Protein AF-A0A1F2RLN6-F1 (afdb_monomer_lite)

pLDDT: mean 76.95, std 20.8, range [36.97, 96.19]

Secondary structure (DSSP, 8-state):
------HHHHHHHHHHHHHHHHHEEE-TTT--EEEEEEEEETTTEEEEEEHHHHHHHHS-----------------------

Sequence (82 aa):
MTDRMTAAEWEQMKSNVQKIVASLEICWKCQCVAECAKHIIGNVVMVWLCTGCAEQMERPRLQEGQTPRRTVKQKASARDLL

Radius of gyration: 24.25 Å; chains: 1; bounding box: 40×67×55 Å

Foldseek 3Di:
DPPDDDPVNVVVVVVVVVVQVVQFDQAPPPRDTDRWDWDDPPNPDTGTHDPVRVVVVPPDPPDPDDDDDDDDDDDDDDDDDD

Structure (mmCIF, N/C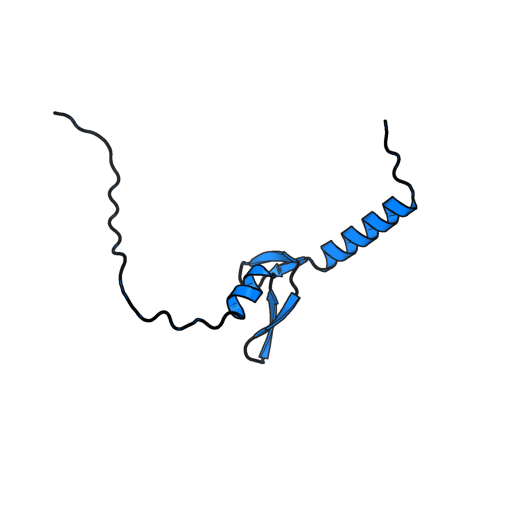A/C/O backbone):
data_AF-A0A1F2RLN6-F1
#
_entry.id   AF-A0A1F2RLN6-F1
#
loop_
_atom_site.group_PDB
_atom_site.id
_atom_site.type_symbol
_atom_site.label_atom_id
_atom_site.label_alt_id
_atom_site.label_comp_id
_atom_site.label_asym_id
_atom_site.label_entity_id
_atom_site.label_seq_id
_atom_site.pdbx_PDB_ins_code
_atom_site.Cartn_x
_atom_site.Cartn_y
_atom_site.Cartn_z
_atom_site.occupancy
_atom_site.B_iso_or_equiv
_atom_site.auth_seq_id
_atom_site.auth_comp_id
_atom_site.auth_asym_id
_atom_site.auth_atom_id
_atom_site.pdbx_PDB_model_num
ATOM 1 N N . MET A 1 1 ? 23.487 13.314 -25.474 1.00 41.94 1 MET A N 1
ATOM 2 C CA . MET A 1 1 ? 23.689 11.971 -24.893 1.00 41.94 1 MET A CA 1
ATOM 3 C C . MET A 1 1 ? 22.319 11.337 -24.754 1.00 41.94 1 MET A C 1
ATOM 5 O O . MET A 1 1 ? 21.541 11.792 -23.933 1.00 41.94 1 MET A O 1
ATOM 9 N N . THR A 1 2 ? 21.963 10.395 -25.625 1.00 60.16 2 THR A N 1
ATOM 10 C CA . THR A 1 2 ? 20.772 9.557 -25.425 1.00 60.16 2 THR A CA 1
ATOM 11 C C . THR A 1 2 ? 21.195 8.390 -24.556 1.00 60.16 2 THR A C 1
ATOM 13 O O . THR A 1 2 ? 21.875 7.488 -25.048 1.00 60.16 2 THR A O 1
ATOM 16 N N . ASP A 1 3 ? 20.848 8.455 -23.277 1.00 69.19 3 ASP A N 1
ATOM 17 C CA . ASP A 1 3 ? 21.061 7.356 -22.346 1.00 69.19 3 ASP A CA 1
ATOM 18 C C . ASP A 1 3 ? 20.162 6.196 -22.784 1.00 69.19 3 ASP A C 1
ATOM 20 O O . ASP A 1 3 ? 18.932 6.285 -22.746 1.00 69.19 3 ASP A O 1
ATOM 24 N N . ARG A 1 4 ? 20.762 5.149 -23.352 1.00 79.50 4 ARG A N 1
ATOM 25 C CA . ARG A 1 4 ? 20.027 3.959 -23.781 1.00 79.50 4 ARG A CA 1
ATOM 26 C C . ARG A 1 4 ? 19.987 3.004 -22.601 1.00 79.50 4 ARG A C 1
ATOM 28 O O . ARG A 1 4 ? 20.958 2.289 -22.379 1.00 79.50 4 ARG A O 1
ATOM 35 N N . MET A 1 5 ? 18.858 2.987 -21.893 1.00 81.81 5 MET A N 1
ATOM 36 C CA . MET A 1 5 ? 18.569 1.955 -20.897 1.00 81.81 5 MET A CA 1
ATOM 37 C C . MET A 1 5 ? 18.780 0.573 -21.516 1.00 81.81 5 MET A C 1
ATOM 39 O O . MET A 1 5 ? 18.260 0.257 -22.591 1.00 81.81 5 MET A O 1
ATOM 43 N N . THR A 1 6 ? 19.551 -0.251 -20.827 1.00 90.88 6 THR A N 1
ATOM 44 C CA . THR A 1 6 ? 19.759 -1.650 -21.172 1.00 90.88 6 THR A CA 1
ATOM 45 C C . THR A 1 6 ? 18.475 -2.453 -20.943 1.00 90.88 6 THR A C 1
ATOM 47 O O . THR A 1 6 ? 17.594 -2.074 -20.166 1.00 90.88 6 THR A O 1
ATOM 50 N N . ALA A 1 7 ? 18.364 -3.614 -21.594 1.00 91.00 7 ALA A N 1
ATOM 51 C CA . ALA A 1 7 ? 17.226 -4.513 -21.390 1.00 91.00 7 ALA A CA 1
ATOM 52 C C . ALA A 1 7 ? 17.093 -4.975 -19.923 1.00 91.00 7 ALA A C 1
ATOM 54 O O . ALA A 1 7 ? 15.979 -5.160 -19.438 1.00 91.00 7 ALA A O 1
ATOM 55 N N . ALA A 1 8 ? 18.215 -5.118 -19.210 1.00 91.94 8 ALA A N 1
ATOM 56 C CA . ALA A 1 8 ? 18.230 -5.493 -17.798 1.00 91.94 8 ALA A CA 1
ATOM 57 C C . ALA A 1 8 ? 17.661 -4.383 -16.899 1.00 91.94 8 ALA A C 1
ATOM 59 O O . ALA A 1 8 ? 16.820 -4.653 -16.043 1.00 91.94 8 ALA A O 1
ATOM 60 N N . GLU A 1 9 ? 18.060 -3.128 -17.126 1.00 93.44 9 GLU A N 1
ATOM 61 C CA . GLU A 1 9 ? 17.514 -1.974 -16.396 1.00 93.44 9 GLU A CA 1
ATOM 62 C C . GLU A 1 9 ? 16.011 -1.813 -16.650 1.00 93.44 9 GLU A C 1
ATOM 64 O O . GLU A 1 9 ? 15.248 -1.509 -15.732 1.00 93.44 9 GLU A O 1
ATOM 69 N N . TRP A 1 10 ? 15.566 -2.068 -17.883 1.00 92.38 10 TRP A N 1
ATOM 70 C CA . TRP A 1 10 ? 14.149 -2.039 -18.245 1.00 92.38 10 TRP A CA 1
ATOM 71 C C . TRP A 1 10 ? 13.326 -3.084 -17.496 1.00 92.38 10 TRP A C 1
ATOM 73 O O . TRP A 1 10 ? 12.252 -2.776 -16.972 1.00 92.38 10 TRP A O 1
ATOM 83 N N . GLU A 1 11 ? 13.838 -4.308 -17.399 1.00 94.19 11 GLU A N 1
ATOM 84 C CA . GLU A 1 11 ? 13.148 -5.379 -16.687 1.00 94.19 11 GLU A CA 1
ATOM 85 C C . GLU A 1 11 ? 13.115 -5.130 -15.174 1.00 94.19 11 GLU A C 1
ATOM 87 O O . GLU A 1 11 ? 12.083 -5.323 -14.526 1.00 94.19 11 GLU A O 1
ATOM 92 N N . GLN A 1 12 ? 14.200 -4.586 -14.615 1.00 94.44 12 GLN A N 1
ATOM 93 C CA . GLN A 1 12 ? 14.233 -4.168 -13.217 1.00 94.44 12 GLN A CA 1
ATOM 94 C C . GLN A 1 12 ? 13.200 -3.072 -12.930 1.00 94.44 12 GLN A C 1
ATOM 96 O O . GLN A 1 12 ? 12.480 -3.141 -11.931 1.00 94.44 12 GLN A O 1
ATOM 101 N N . MET A 1 13 ? 13.088 -2.076 -13.811 1.00 93.56 13 MET A N 1
ATOM 102 C CA . MET A 1 13 ? 12.112 -1.000 -13.662 1.00 93.56 13 MET A CA 1
ATOM 103 C C . MET A 1 13 ? 10.677 -1.540 -13.682 1.00 93.56 13 MET A C 1
ATOM 105 O O . MET A 1 13 ? 9.883 -1.187 -12.811 1.00 93.56 13 MET A O 1
ATOM 109 N N . LYS A 1 14 ? 10.349 -2.440 -14.616 1.00 93.88 14 LYS A N 1
ATOM 110 C CA . LYS A 1 14 ? 9.037 -3.105 -14.650 1.00 93.88 14 LYS A CA 1
ATOM 111 C C . LYS A 1 14 ? 8.740 -3.858 -13.360 1.00 93.88 14 LYS A C 1
ATOM 113 O O . LYS A 1 14 ? 7.654 -3.699 -12.809 1.00 93.88 14 LYS A O 1
ATOM 118 N N . SER A 1 15 ? 9.701 -4.642 -12.872 1.00 94.62 15 SER A N 1
ATOM 119 C CA . SER A 1 15 ? 9.563 -5.388 -11.618 1.00 94.62 15 SER A CA 1
ATOM 120 C C . SER A 1 15 ? 9.273 -4.452 -10.442 1.00 94.62 15 SER A C 1
ATOM 122 O O . SER A 1 15 ? 8.380 -4.715 -9.637 1.00 94.62 15 SER A O 1
ATOM 124 N N . ASN A 1 16 ? 9.979 -3.321 -10.369 1.00 92.94 16 ASN A N 1
ATOM 125 C CA . ASN A 1 16 ? 9.771 -2.317 -9.328 1.00 92.94 16 ASN A CA 1
ATOM 126 C C . ASN A 1 16 ? 8.371 -1.695 -9.413 1.00 92.94 16 ASN A C 1
ATOM 128 O O . ASN A 1 16 ? 7.671 -1.634 -8.405 1.00 92.94 16 ASN A O 1
ATOM 132 N N . VAL A 1 17 ? 7.934 -1.291 -10.611 1.00 91.44 17 VAL A N 1
ATOM 133 C CA . VAL A 1 17 ? 6.596 -0.715 -10.822 1.00 91.44 17 VAL A CA 1
ATOM 134 C C . VAL A 1 17 ? 5.508 -1.713 -10.444 1.00 91.44 17 VAL A C 1
ATOM 136 O O . VAL A 1 17 ? 4.581 -1.353 -9.729 1.00 91.44 17 VAL A O 1
ATOM 139 N N . GLN A 1 18 ? 5.627 -2.973 -10.865 1.00 92.50 18 GLN A N 1
ATOM 140 C CA . GLN A 1 18 ? 4.651 -4.010 -10.525 1.00 92.50 18 GLN A CA 1
ATOM 141 C C . GLN A 1 18 ? 4.536 -4.219 -9.013 1.00 92.50 18 GLN A C 1
ATOM 143 O O . GLN A 1 18 ? 3.425 -4.323 -8.501 1.00 92.50 18 GLN A O 1
ATOM 148 N N . LYS A 1 19 ? 5.664 -4.239 -8.293 1.00 88.44 19 LYS A N 1
ATOM 149 C CA . LYS A 1 19 ? 5.671 -4.367 -6.828 1.00 88.44 19 LYS A CA 1
ATOM 150 C C . LYS A 1 19 ? 4.983 -3.191 -6.144 1.00 88.44 19 LYS A C 1
ATOM 152 O O . LYS A 1 19 ? 4.185 -3.422 -5.245 1.00 88.44 19 LYS A O 1
ATOM 157 N N . ILE A 1 20 ? 5.273 -1.964 -6.580 1.00 87.88 20 ILE A N 1
ATOM 158 C CA . ILE A 1 20 ? 4.660 -0.752 -6.020 1.00 87.88 20 ILE A CA 1
ATOM 159 C C . ILE A 1 20 ? 3.160 -0.744 -6.310 1.00 87.88 20 ILE A C 1
ATOM 161 O O . ILE A 1 20 ? 2.357 -0.551 -5.412 1.00 87.88 20 ILE A O 1
ATOM 165 N N . VAL A 1 21 ? 2.750 -1.016 -7.549 1.00 88.25 21 VAL A N 1
ATOM 166 C CA . VAL A 1 21 ? 1.325 -1.047 -7.907 1.00 88.25 21 VAL A CA 1
ATOM 167 C C . VAL A 1 21 ? 0.573 -2.109 -7.102 1.00 88.25 21 VAL A C 1
ATOM 169 O O . VAL A 1 21 ? -0.545 -1.855 -6.670 1.00 88.25 21 VAL A O 1
ATOM 172 N N . ALA A 1 22 ? 1.190 -3.265 -6.849 1.00 84.69 22 ALA A N 1
ATOM 173 C CA . ALA A 1 22 ? 0.597 -4.322 -6.035 1.00 84.69 22 ALA A CA 1
ATOM 174 C C . ALA A 1 22 ? 0.512 -3.990 -4.532 1.00 84.69 22 ALA A C 1
ATOM 176 O O . ALA A 1 22 ? -0.213 -4.678 -3.817 1.00 84.69 22 ALA A O 1
ATOM 177 N N . SER A 1 23 ? 1.243 -2.983 -4.038 1.00 84.06 23 SER A N 1
ATOM 178 C CA . SER A 1 23 ? 1.163 -2.516 -2.645 1.00 84.06 23 SER A CA 1
ATOM 179 C C . SER A 1 23 ? 0.243 -1.306 -2.453 1.00 84.06 23 SER A C 1
ATOM 181 O O . SER A 1 23 ? 0.010 -0.893 -1.312 1.00 84.06 23 SER A O 1
ATOM 183 N N . LEU A 1 24 ? -0.281 -0.729 -3.541 1.00 92.12 24 LEU A N 1
ATOM 184 C CA . LEU A 1 24 ? -1.239 0.368 -3.479 1.00 92.12 24 LEU A CA 1
ATOM 185 C C . LEU A 1 24 ? -2.625 -0.155 -3.109 1.00 92.12 24 LEU A C 1
ATOM 187 O O . LEU A 1 24 ? -3.228 -0.943 -3.830 1.00 92.12 24 LEU A O 1
ATOM 191 N N . GLU A 1 25 ? -3.153 0.360 -2.009 1.00 94.69 25 GLU A N 1
ATOM 192 C CA . GLU A 1 25 ? -4.477 0.032 -1.487 1.00 94.69 25 GLU A CA 1
ATOM 193 C C . GLU A 1 25 ? -5.174 1.315 -1.019 1.00 94.69 25 GLU A C 1
ATOM 195 O O . GLU A 1 25 ? -4.551 2.371 -0.854 1.00 94.69 25 GLU A O 1
ATOM 200 N N . ILE A 1 26 ? -6.485 1.238 -0.782 1.00 94.31 26 ILE A N 1
ATOM 201 C CA . ILE A 1 26 ? -7.226 2.346 -0.170 1.00 94.31 26 ILE A CA 1
ATOM 202 C C . ILE A 1 26 ? -7.002 2.302 1.341 1.00 94.31 26 ILE A C 1
ATOM 204 O O . ILE A 1 26 ? -7.428 1.370 2.027 1.00 94.31 26 ILE A O 1
ATOM 208 N N . CYS A 1 27 ? -6.369 3.342 1.881 1.00 95.62 27 CYS A N 1
ATOM 209 C CA . CYS A 1 27 ? -6.178 3.469 3.319 1.00 95.62 27 CYS A CA 1
ATOM 210 C C . CYS A 1 27 ? -7.531 3.628 4.024 1.00 95.62 27 CYS A C 1
ATOM 212 O O . CYS A 1 27 ? -8.262 4.591 3.786 1.00 95.62 27 CYS A O 1
ATOM 214 N N . TRP A 1 28 ? -7.829 2.742 4.973 1.00 95.12 28 TRP A N 1
ATOM 215 C CA . TRP A 1 28 ? -9.085 2.740 5.723 1.00 95.12 28 TRP A CA 1
ATOM 216 C C . TRP A 1 28 ? -9.348 4.058 6.468 1.00 95.12 28 TRP A C 1
ATOM 218 O O . TRP A 1 28 ? -10.493 4.492 6.582 1.00 95.12 28 TRP A O 1
ATOM 228 N N . LYS A 1 29 ? -8.298 4.734 6.952 1.00 93.94 29 LYS A N 1
ATOM 229 C CA . LYS A 1 29 ? -8.440 5.960 7.750 1.00 93.94 29 LYS A CA 1
ATOM 230 C C . LYS A 1 29 ? -8.595 7.223 6.899 1.00 93.94 29 LYS A C 1
ATOM 232 O O . LYS A 1 29 ? -9.510 7.999 7.146 1.00 93.94 29 LYS A O 1
ATOM 237 N N . CYS A 1 30 ? -7.692 7.465 5.945 1.00 95.69 30 CYS A N 1
ATOM 238 C CA . CYS A 1 30 ? -7.700 8.699 5.146 1.00 95.69 30 CYS A CA 1
ATOM 239 C C . CYS A 1 30 ? -8.427 8.573 3.802 1.00 95.69 30 CYS A C 1
ATOM 241 O O . CYS A 1 30 ? -8.618 9.588 3.143 1.00 95.69 30 CYS A O 1
ATOM 243 N N . GLN A 1 31 ? -8.833 7.359 3.408 1.00 96.19 31 GLN A N 1
ATOM 244 C CA . GLN A 1 31 ? -9.536 7.066 2.152 1.00 96.19 31 GLN A CA 1
ATOM 245 C C . GLN A 1 31 ? -8.745 7.441 0.883 1.00 96.19 31 GLN A C 1
ATOM 247 O O . GLN A 1 31 ? -9.308 7.520 -0.206 1.00 96.19 31 GLN A O 1
ATOM 252 N N . CYS A 1 32 ? -7.428 7.638 1.001 1.00 95.19 32 CYS A N 1
ATOM 253 C CA . CYS A 1 32 ? -6.533 7.858 -0.132 1.00 95.19 32 CYS A CA 1
ATOM 254 C C . CYS A 1 32 ? -5.923 6.535 -0.608 1.00 95.19 32 CYS A C 1
ATOM 256 O O . CYS A 1 32 ? -5.627 5.659 0.210 1.00 95.19 32 CYS A O 1
ATOM 258 N N . VAL A 1 33 ? -5.662 6.432 -1.915 1.00 94.56 33 VAL A N 1
ATOM 259 C CA . VAL A 1 33 ? -4.804 5.379 -2.475 1.00 94.56 33 VAL A CA 1
ATOM 260 C C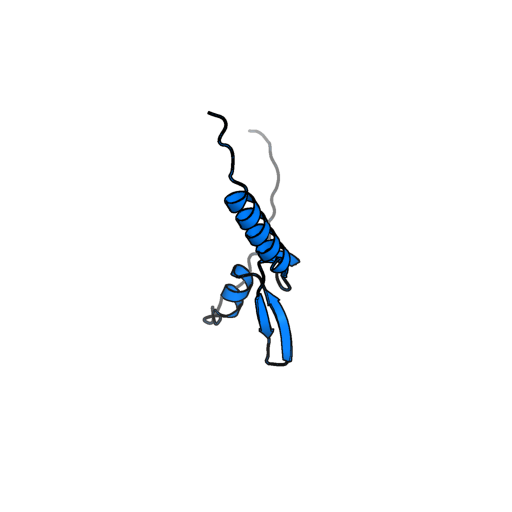 . VAL A 1 33 ? -3.365 5.664 -2.059 1.00 94.56 33 VAL A C 1
ATOM 262 O O . VAL A 1 33 ? -2.840 6.745 -2.328 1.00 94.56 33 VAL A O 1
ATOM 265 N N . ALA A 1 34 ? -2.746 4.714 -1.371 1.00 94.31 34 ALA A N 1
ATOM 266 C CA . ALA A 1 34 ? -1.380 4.825 -0.880 1.00 94.31 34 ALA A CA 1
ATOM 267 C C . ALA A 1 34 ? -0.764 3.434 -0.713 1.00 94.31 34 ALA A C 1
ATOM 269 O O . ALA A 1 34 ? -1.478 2.432 -0.684 1.00 94.31 34 ALA A O 1
ATOM 270 N N . GLU A 1 35 ? 0.553 3.379 -0.538 1.00 93.88 35 GLU A N 1
ATOM 271 C CA . GLU A 1 35 ? 1.221 2.157 -0.090 1.00 93.88 35 GLU A CA 1
ATOM 272 C C . GLU A 1 35 ? 0.751 1.837 1.333 1.00 93.88 35 GLU A C 1
ATOM 274 O O . GLU A 1 35 ? 1.036 2.582 2.280 1.00 93.88 35 GLU A O 1
ATOM 279 N N . CYS A 1 36 ? -0.033 0.768 1.473 1.00 93.56 36 CYS A N 1
ATOM 280 C CA . CYS A 1 36 ? -0.617 0.378 2.752 1.00 93.56 36 CYS A CA 1
ATOM 281 C C . CYS A 1 36 ? -0.153 -1.012 3.177 1.00 93.56 36 CYS A C 1
ATOM 283 O O . CYS A 1 36 ? 0.067 -1.902 2.359 1.00 93.56 36 CYS A O 1
ATOM 285 N N . ALA A 1 37 ? -0.085 -1.219 4.489 1.00 92.38 37 ALA A N 1
ATOM 286 C CA . ALA A 1 37 ? 0.125 -2.527 5.093 1.00 92.38 37 ALA A CA 1
ATOM 287 C C . ALA A 1 37 ? -1.152 -3.011 5.790 1.00 92.38 37 ALA A C 1
ATOM 289 O O . ALA A 1 37 ? -2.044 -2.222 6.117 1.00 92.38 37 ALA A O 1
ATOM 290 N N . LYS A 1 38 ? -1.242 -4.325 6.022 1.00 93.12 38 LYS A N 1
ATOM 291 C CA . LYS A 1 38 ? -2.324 -4.926 6.810 1.00 93.12 38 LYS A CA 1
ATOM 292 C C . LYS A 1 38 ? -2.083 -4.661 8.292 1.00 93.12 38 LYS A C 1
ATOM 294 O O . LYS A 1 38 ? -1.038 -5.025 8.821 1.00 93.12 38 LYS A O 1
ATOM 299 N N . HIS A 1 39 ? -3.081 -4.106 8.965 1.00 92.25 39 HIS A N 1
ATOM 300 C CA . HIS A 1 39 ? -3.095 -3.891 10.408 1.00 92.25 39 HIS A CA 1
ATOM 301 C C . HIS A 1 39 ? -4.329 -4.546 11.031 1.00 92.25 39 HIS A C 1
ATOM 303 O O . HIS A 1 39 ? -5.389 -4.608 10.409 1.00 92.25 39 HIS A O 1
ATOM 309 N N . ILE A 1 40 ? -4.198 -5.025 12.269 1.00 90.56 40 ILE A N 1
ATOM 310 C CA . ILE A 1 40 ? -5.310 -5.580 13.051 1.00 90.56 40 ILE A CA 1
ATOM 311 C C . ILE A 1 40 ? -5.732 -4.541 14.089 1.00 90.56 40 ILE A C 1
ATOM 313 O O . ILE A 1 40 ? -4.935 -4.152 14.939 1.00 90.56 40 ILE A O 1
ATOM 317 N N . ILE A 1 41 ? -6.992 -4.108 14.042 1.00 85.62 41 ILE A N 1
ATOM 318 C CA . ILE A 1 41 ? -7.583 -3.203 15.032 1.00 85.62 41 ILE A CA 1
ATOM 319 C C . ILE A 1 41 ? -8.421 -4.014 16.022 1.00 85.62 41 ILE A C 1
ATOM 321 O O . ILE A 1 41 ? -9.260 -4.834 15.633 1.00 85.62 41 ILE A O 1
ATOM 325 N N . GLY A 1 42 ? -8.196 -3.767 17.318 1.00 78.12 42 GLY A N 1
ATOM 326 C CA . GLY A 1 42 ? -9.017 -4.305 18.407 1.00 78.12 42 GLY A CA 1
ATOM 327 C C . GLY A 1 42 ? -9.050 -5.834 18.495 1.00 78.12 42 GLY A C 1
ATOM 328 O O . GLY A 1 42 ? -9.973 -6.363 19.098 1.00 78.12 42 GLY A O 1
ATOM 329 N N . ASN A 1 43 ? -8.073 -6.528 17.896 1.00 79.62 43 ASN A N 1
ATOM 330 C CA . ASN A 1 43 ? -7.971 -7.992 17.765 1.00 79.62 43 ASN A CA 1
ATOM 331 C C . ASN A 1 43 ? -9.016 -8.676 16.862 1.00 79.62 43 ASN A C 1
ATOM 333 O O . ASN A 1 43 ? -9.094 -9.902 16.873 1.00 79.62 43 ASN A O 1
ATOM 337 N N . VAL A 1 44 ? -9.808 -7.932 16.079 1.00 83.94 44 VAL A N 1
ATOM 338 C CA . VAL A 1 44 ? -10.930 -8.528 15.317 1.00 83.94 44 VAL A CA 1
ATOM 339 C C . VAL A 1 44 ? -10.952 -8.115 13.849 1.00 83.94 44 VAL A C 1
ATOM 341 O O . VAL A 1 44 ? -11.324 -8.915 12.995 1.00 83.94 44 VAL A O 1
ATOM 344 N N . VAL A 1 45 ? -10.548 -6.883 13.528 1.00 90.81 45 VAL A N 1
ATOM 345 C CA . VAL A 1 45 ? -10.737 -6.335 12.178 1.00 90.81 45 VAL A CA 1
ATOM 346 C C . VAL A 1 45 ? -9.394 -6.106 11.505 1.00 90.81 45 VAL A C 1
ATOM 348 O O . VAL A 1 45 ? -8.570 -5.338 11.999 1.00 90.81 45 VAL A O 1
ATOM 351 N N . MET A 1 46 ? -9.189 -6.758 10.360 1.00 93.00 46 MET A N 1
ATOM 352 C CA . MET A 1 46 ? -8.058 -6.491 9.476 1.00 93.00 46 MET A CA 1
ATOM 353 C C . MET A 1 46 ? -8.394 -5.309 8.563 1.00 93.00 46 MET A C 1
ATOM 355 O O . MET A 1 46 ? -9.417 -5.322 7.881 1.00 93.00 46 MET A O 1
ATOM 359 N N . VAL A 1 47 ? -7.530 -4.300 8.545 1.00 93.69 47 VAL A N 1
ATOM 360 C CA . VAL A 1 47 ? -7.659 -3.102 7.706 1.00 93.69 47 VAL A CA 1
ATOM 361 C C . VAL A 1 47 ? -6.345 -2.794 6.996 1.00 93.69 47 VAL A C 1
ATOM 363 O O . VAL A 1 47 ? -5.282 -3.239 7.424 1.00 93.69 47 VAL A O 1
ATOM 366 N N . TRP A 1 48 ? -6.412 -1.990 5.938 1.00 95.31 48 TRP A N 1
ATOM 367 C CA . TRP A 1 48 ? -5.238 -1.440 5.263 1.00 95.31 48 TRP A CA 1
ATOM 368 C C . TRP A 1 48 ? -4.974 -0.018 5.747 1.00 95.31 48 TRP A C 1
ATOM 370 O O . TRP A 1 48 ? -5.878 0.821 5.730 1.00 95.31 48 TRP A O 1
ATOM 380 N N . LEU A 1 49 ? -3.749 0.268 6.187 1.00 94.88 49 LEU A N 1
ATOM 381 C CA . 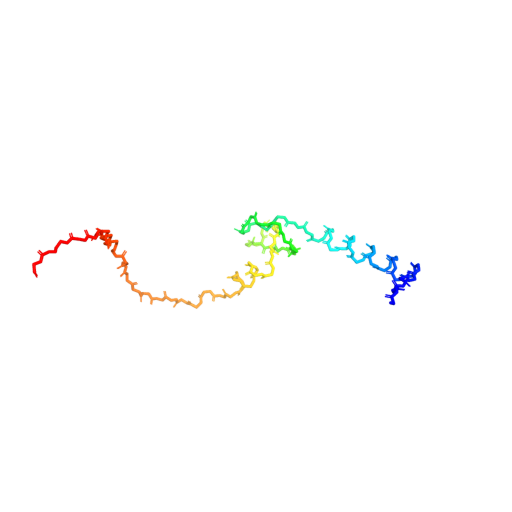LEU A 1 49 ? -3.340 1.608 6.610 1.00 94.88 49 LEU A CA 1
ATOM 382 C C . LEU A 1 49 ? -2.053 2.016 5.911 1.00 94.88 49 LEU A C 1
ATOM 384 O O . LEU A 1 49 ? -1.111 1.231 5.825 1.00 94.88 49 LEU A O 1
ATOM 388 N N . CYS A 1 50 ? -2.003 3.269 5.467 1.00 95.00 50 CYS A N 1
ATOM 389 C CA . CYS A 1 50 ? -0.746 3.886 5.072 1.00 95.00 50 CYS A CA 1
ATOM 390 C C . CYS A 1 50 ? 0.115 4.176 6.309 1.00 95.00 50 CYS A C 1
ATOM 392 O O . CYS A 1 50 ? -0.417 4.375 7.409 1.00 95.00 50 CYS A O 1
ATOM 394 N N . THR A 1 51 ? 1.432 4.283 6.118 1.00 92.56 51 THR A N 1
ATOM 395 C CA . THR A 1 51 ? 2.418 4.513 7.189 1.00 92.56 51 THR A CA 1
ATOM 396 C C . THR A 1 51 ? 2.025 5.672 8.108 1.00 92.56 51 THR A C 1
ATOM 398 O O . THR A 1 51 ? 1.964 5.514 9.324 1.00 92.56 51 THR A O 1
ATOM 401 N N . GLY A 1 52 ? 1.617 6.813 7.541 1.00 93.88 52 GLY A N 1
ATOM 402 C CA . GLY A 1 52 ? 1.219 7.978 8.338 1.00 93.88 52 GLY A CA 1
ATOM 403 C C . GLY A 1 52 ? -0.040 7.756 9.187 1.00 93.88 52 GLY A C 1
ATOM 404 O O . GLY A 1 52 ? -0.159 8.311 10.278 1.00 93.88 52 GLY A O 1
ATOM 405 N N . CYS A 1 53 ? -0.991 6.941 8.722 1.00 94.44 53 CYS A N 1
ATOM 406 C CA . CYS A 1 53 ? -2.189 6.618 9.499 1.00 94.44 53 CYS A CA 1
ATOM 407 C C . CYS A 1 53 ? -1.916 5.566 10.579 1.00 94.4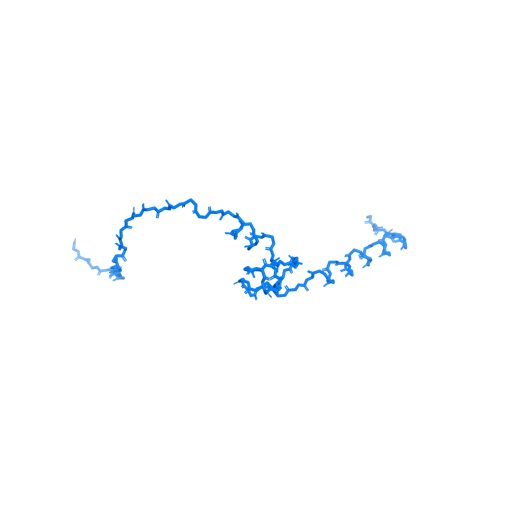4 53 CYS A C 1
ATOM 409 O O . CYS A 1 53 ? -2.524 5.656 11.649 1.00 94.44 53 CYS A O 1
ATOM 411 N N . ALA A 1 54 ? -1.020 4.612 10.307 1.00 92.31 54 ALA A N 1
ATOM 412 C CA . ALA A 1 54 ? -0.578 3.597 11.259 1.00 92.31 54 ALA A CA 1
ATOM 413 C C . ALA A 1 54 ? 0.181 4.225 12.441 1.00 92.31 54 ALA A C 1
ATOM 415 O O . ALA A 1 54 ? -0.208 4.028 13.591 1.00 92.31 54 ALA A O 1
ATOM 416 N N . GLU A 1 55 ? 1.160 5.095 12.171 1.00 91.69 55 GLU A N 1
ATOM 417 C CA . GLU A 1 55 ? 1.937 5.792 13.210 1.00 91.69 55 GLU A CA 1
ATOM 418 C C . GLU A 1 55 ? 1.061 6.622 14.161 1.00 91.69 55 GLU A C 1
ATOM 420 O O . GLU A 1 55 ? 1.322 6.716 15.361 1.00 91.69 55 GLU A O 1
ATOM 425 N N . GLN A 1 56 ? -0.011 7.230 13.645 1.00 88.75 56 GLN A N 1
ATOM 426 C CA . GLN A 1 56 ? -0.961 7.990 14.461 1.00 88.75 56 GLN A CA 1
ATOM 427 C C . GLN A 1 56 ? -1.814 7.110 15.383 1.00 88.75 56 GLN A C 1
ATOM 429 O O . GLN A 1 56 ? -2.377 7.632 16.343 1.00 88.75 56 GLN A O 1
ATOM 434 N N . MET A 1 57 ? -1.989 5.824 15.059 1.00 82.38 57 MET A N 1
ATOM 435 C CA . MET A 1 57 ? -2.730 4.881 15.901 1.00 82.38 57 MET A CA 1
ATOM 436 C C . MET A 1 57 ? -1.839 4.206 16.943 1.00 82.38 57 MET A C 1
ATOM 438 O O . MET A 1 57 ? -2.310 3.950 18.046 1.00 82.38 57 MET A O 1
ATOM 442 N N . GLU A 1 58 ? -0.577 3.926 16.609 1.00 74.00 58 GLU A N 1
ATOM 443 C CA . GLU A 1 58 ? 0.370 3.279 17.526 1.00 74.00 58 GLU A CA 1
ATOM 444 C C . GLU A 1 58 ? 0.866 4.209 18.626 1.00 74.00 58 GLU A C 1
ATOM 446 O O . GLU A 1 58 ? 1.192 3.737 19.713 1.00 74.00 58 GLU A O 1
ATOM 451 N N . ARG A 1 59 ? 0.884 5.528 18.391 1.00 68.19 59 ARG A N 1
ATOM 452 C CA . ARG A 1 59 ? 1.118 6.496 19.465 1.00 68.19 59 ARG A CA 1
ATOM 453 C C . ARG A 1 59 ? -0.032 6.383 20.468 1.00 68.19 59 ARG A C 1
ATOM 455 O O . ARG A 1 59 ? -1.151 6.796 20.139 1.00 68.19 59 ARG A O 1
ATOM 462 N N . PRO A 1 60 ? 0.209 5.890 21.700 1.00 53.88 60 PRO A N 1
ATOM 463 C CA . PRO A 1 60 ? -0.779 6.015 22.752 1.00 53.88 60 PRO A CA 1
ATOM 464 C C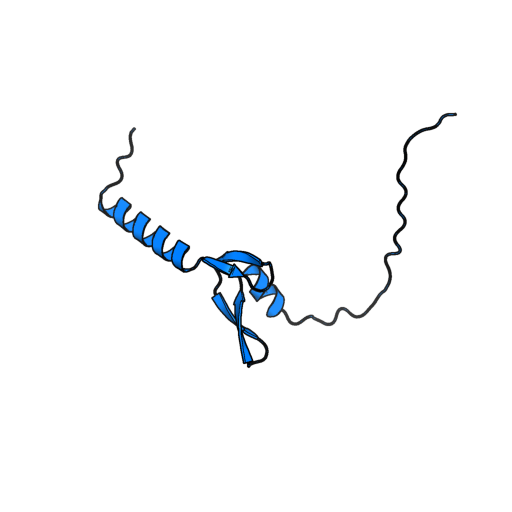 . PRO A 1 60 ? -1.061 7.506 22.868 1.00 53.88 60 PRO A C 1
ATOM 466 O O . PRO A 1 60 ? -0.124 8.306 22.954 1.00 53.88 60 PRO A O 1
ATOM 469 N N . ARG A 1 61 ? -2.336 7.898 22.835 1.00 55.06 61 ARG A N 1
ATOM 470 C CA . ARG A 1 61 ? -2.719 9.237 23.270 1.00 55.06 61 ARG A CA 1
ATOM 471 C C . ARG A 1 61 ? -2.228 9.364 24.709 1.00 55.06 61 ARG A C 1
ATOM 473 O O . ARG A 1 61 ? -2.903 8.901 25.625 1.00 55.06 61 ARG A O 1
ATOM 480 N N . LEU A 1 62 ? -1.045 9.946 24.911 1.00 53.84 62 LEU A N 1
ATOM 481 C CA . LEU A 1 62 ? -0.722 10.594 26.171 1.00 53.84 62 LEU A CA 1
ATOM 482 C C . LEU A 1 62 ? -1.932 11.482 26.444 1.00 53.84 62 LEU A C 1
ATOM 484 O O . LEU A 1 62 ? -2.325 12.260 25.576 1.00 53.84 62 LEU A O 1
ATOM 488 N N . GLN A 1 63 ? -2.618 11.229 27.555 1.00 48.62 63 GLN A N 1
ATOM 489 C CA . GLN A 1 63 ? -3.839 11.931 27.913 1.00 48.62 63 GLN A CA 1
ATOM 490 C C . GLN A 1 63 ? -3.560 13.437 27.922 1.00 48.62 63 GLN A C 1
ATOM 492 O O . GLN A 1 63 ? -3.043 13.970 28.899 1.00 48.62 63 GLN A O 1
ATOM 497 N N . GLU A 1 64 ? -3.917 14.137 26.848 1.00 49.41 64 GLU A N 1
ATOM 498 C CA . GLU A 1 64 ? -4.069 15.585 26.880 1.00 49.41 64 GLU A CA 1
ATOM 499 C C . GLU A 1 64 ? -5.375 15.875 27.618 1.00 49.41 64 GLU A C 1
ATOM 501 O O . GLU A 1 64 ? -6.465 15.970 27.050 1.00 49.41 64 GLU A O 1
ATOM 506 N N . GLY A 1 65 ? -5.263 15.934 28.942 1.00 50.00 65 GLY A N 1
ATOM 507 C CA . GLY A 1 65 ? -6.267 16.550 29.781 1.00 50.00 65 GLY A CA 1
ATOM 508 C C . GLY A 1 65 ? -6.358 18.048 29.479 1.00 50.00 65 GLY A C 1
ATOM 509 O O . GLY A 1 65 ? -5.382 18.766 29.642 1.00 50.00 65 GLY A O 1
ATOM 510 N N . GLN A 1 66 ? -7.573 18.485 29.127 1.00 47.31 66 GLN A N 1
ATOM 511 C CA . GLN A 1 66 ? -8.170 19.798 29.429 1.00 47.31 66 GLN A CA 1
ATOM 512 C C . GLN A 1 66 ? -7.518 21.028 28.750 1.00 47.31 66 GLN A C 1
ATOM 514 O O . GLN A 1 66 ? -6.424 21.461 29.081 1.00 47.31 66 GLN A O 1
ATOM 519 N N . THR A 1 67 ? -8.207 21.741 27.851 1.00 42.47 67 THR A N 1
ATOM 520 C CA . THR A 1 67 ? -9.269 22.708 28.221 1.00 42.47 67 THR A CA 1
ATOM 521 C C . THR A 1 67 ? -10.053 23.243 26.991 1.00 42.47 67 THR A C 1
ATOM 523 O O . THR A 1 67 ? -9.657 23.003 25.850 1.00 42.47 67 THR A O 1
ATOM 526 N N . PRO A 1 68 ? -11.219 23.906 27.190 1.00 51.94 68 PRO A N 1
ATOM 527 C CA . PRO A 1 68 ? -12.345 23.880 26.254 1.00 51.94 68 PRO A CA 1
ATOM 528 C C . PRO A 1 68 ? -12.511 25.119 25.348 1.00 51.94 68 PRO A C 1
ATOM 530 O O . PRO A 1 68 ? -12.087 26.222 25.671 1.00 51.94 68 PRO A O 1
ATOM 533 N N . ARG A 1 69 ? -13.305 24.913 24.282 1.00 50.12 69 ARG A N 1
ATOM 534 C CA . ARG A 1 69 ? -14.074 25.896 23.483 1.00 50.12 69 ARG A CA 1
ATOM 535 C C . ARG A 1 69 ? -13.279 26.981 22.740 1.00 50.12 69 ARG A C 1
ATOM 537 O O . ARG A 1 69 ? -13.114 28.097 23.217 1.00 50.12 69 ARG A O 1
ATOM 544 N N . ARG A 1 70 ? -13.010 26.734 21.451 1.00 45.34 70 ARG A N 1
ATOM 545 C CA . ARG A 1 70 ? -12.966 27.819 20.456 1.00 45.34 70 ARG A CA 1
ATOM 546 C C . ARG A 1 70 ? -14.394 28.160 20.034 1.00 45.34 70 ARG A C 1
ATOM 548 O O . ARG A 1 70 ? -14.990 27.481 19.204 1.00 45.34 70 ARG A O 1
ATOM 555 N N . THR A 1 71 ? -14.951 29.205 20.635 1.00 48.16 71 THR A N 1
ATOM 556 C CA . THR A 1 71 ? -16.104 29.919 20.090 1.00 48.16 71 THR A CA 1
ATOM 557 C C . THR A 1 71 ? -15.741 30.462 18.713 1.00 48.16 71 THR A C 1
ATOM 559 O O . THR A 1 71 ? -14.778 31.209 18.540 1.00 48.16 71 THR A O 1
ATOM 562 N N . VAL A 1 72 ? -16.541 30.076 17.725 1.00 49.03 72 VAL A N 1
ATOM 563 C CA . VAL A 1 72 ? -16.612 30.732 16.425 1.00 49.03 72 VAL A CA 1
ATOM 564 C C . VAL A 1 72 ? -16.967 32.198 16.662 1.00 49.03 72 VAL A C 1
ATOM 566 O O . VAL A 1 72 ? -18.019 32.502 17.221 1.00 49.03 72 VAL A O 1
ATOM 569 N N . LYS A 1 73 ? -16.121 33.117 16.201 1.00 44.84 73 LYS A N 1
ATOM 570 C CA . LYS A 1 73 ? -16.579 34.457 15.836 1.00 44.84 73 LYS A CA 1
ATOM 571 C C . LYS A 1 73 ? -15.984 34.815 14.486 1.00 44.84 73 LYS A C 1
ATOM 573 O O . LYS A 1 73 ? -14.894 35.363 14.376 1.00 44.84 73 LYS A O 1
ATOM 578 N N . GLN A 1 74 ? -16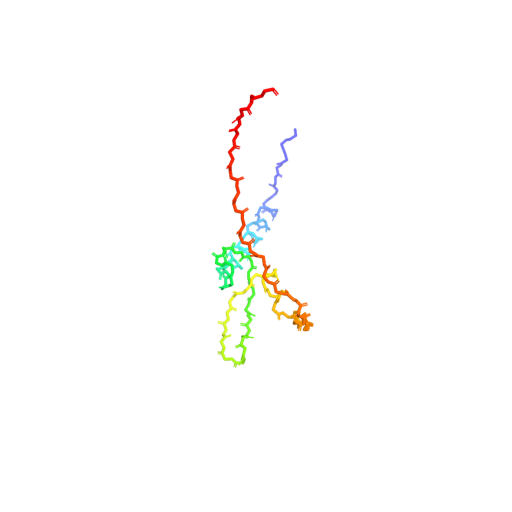.737 34.445 13.455 1.00 48.81 74 GLN A N 1
ATOM 579 C CA . GLN A 1 74 ? -16.680 35.099 12.160 1.00 48.81 74 GLN A CA 1
ATOM 580 C C . GLN A 1 74 ? -16.798 36.612 12.371 1.00 48.81 74 GLN A C 1
ATOM 582 O O . GLN A 1 74 ? -17.725 37.067 13.042 1.00 48.81 74 GLN A O 1
ATOM 587 N N . LYS A 1 75 ? -15.913 37.382 11.746 1.00 36.97 75 LYS A N 1
ATOM 588 C CA . LYS A 1 75 ? -16.285 38.662 11.145 1.00 36.97 75 LYS A CA 1
ATOM 589 C C . LYS A 1 75 ? -15.507 38.822 9.847 1.00 36.97 75 LYS A C 1
ATOM 591 O O . LYS A 1 75 ? -14.319 39.119 9.847 1.00 36.97 75 LYS A O 1
ATOM 596 N N . ALA A 1 76 ? -16.217 38.586 8.751 1.00 41.91 76 ALA A N 1
ATOM 597 C CA . ALA A 1 76 ? -15.930 39.235 7.489 1.00 41.91 76 ALA A CA 1
ATOM 598 C C . ALA A 1 76 ? -16.337 40.716 7.593 1.00 41.91 76 ALA A C 1
ATOM 600 O O . ALA A 1 76 ? -17.344 41.029 8.227 1.00 41.91 76 ALA A O 1
ATOM 601 N N . SER A 1 77 ? -15.564 41.592 6.955 1.00 41.53 77 SER A N 1
ATOM 602 C CA . SER A 1 77 ? -16.028 42.604 5.991 1.00 41.53 77 SER A CA 1
ATOM 603 C C . SER A 1 77 ? -15.219 43.897 6.071 1.00 41.53 77 SER A C 1
ATOM 605 O O . SER A 1 77 ? -14.901 44.406 7.141 1.00 41.53 77 SER A O 1
ATOM 607 N N . ALA A 1 78 ? -14.906 44.381 4.875 1.00 42.94 78 ALA A N 1
ATOM 608 C CA . ALA A 1 78 ? -14.170 45.581 4.538 1.00 42.94 78 ALA A CA 1
ATOM 609 C C . ALA A 1 78 ? -15.010 46.868 4.658 1.00 42.94 78 ALA A C 1
ATOM 611 O O . ALA A 1 78 ? -16.236 46.796 4.628 1.00 42.94 78 ALA A O 1
ATOM 612 N N . ARG A 1 79 ? -14.278 47.998 4.630 1.00 44.22 79 ARG A N 1
ATOM 613 C CA . ARG A 1 79 ? -14.675 49.394 4.331 1.00 44.22 79 ARG A CA 1
ATOM 614 C C . ARG A 1 79 ? -15.586 50.124 5.329 1.00 44.22 79 ARG A C 1
ATOM 616 O O . ARG A 1 79 ? -16.688 49.681 5.603 1.00 44.22 79 ARG A O 1
ATOM 623 N N . ASP A 1 80 ? -15.084 51.258 5.831 1.00 42.53 80 ASP A N 1
ATOM 624 C CA . ASP A 1 80 ? -15.633 52.627 5.674 1.00 42.53 80 ASP A CA 1
ATOM 625 C C . ASP A 1 80 ? -14.932 53.555 6.698 1.00 42.53 80 ASP A C 1
ATOM 627 O O . ASP A 1 80 ? -14.890 53.258 7.887 1.00 42.53 80 ASP A O 1
ATOM 631 N N . LEU A 1 81 ? -14.074 54.473 6.228 1.00 41.44 81 LEU A N 1
ATOM 632 C CA . LEU A 1 81 ? -14.343 55.919 6.113 1.00 41.44 81 LEU A CA 1
ATOM 633 C C . LEU A 1 81 ? -14.543 56.614 7.470 1.00 41.44 81 LEU A C 1
ATOM 635 O O . LEU A 1 81 ? -15.639 56.572 8.023 1.00 41.44 81 LEU A O 1
ATOM 639 N N . LEU A 1 82 ? -13.486 57.287 7.945 1.00 41.12 82 LEU A N 1
ATOM 640 C CA . LEU A 1 82 ? -13.451 58.711 8.327 1.00 41.12 82 LEU A CA 1
ATOM 641 C C . LEU A 1 82 ? -12.013 59.126 8.672 1.00 41.12 82 LEU A C 1
ATOM 643 O O . LEU A 1 82 ? -11.374 58.418 9.481 1.00 41.12 82 LEU A O 1
#